Protein AF-A0A532BI75-F1 (afdb_monomer_lite)

Radius of gyration: 11.65 Å; chains: 1; bounding box: 28×20×30 Å

Sequence (56 aa):
MPLTDSACRAAKAENASKKLSDGGGLYLYVPPTGSKAWRMNYRFGGKQKTLSFGPY

Structure (mmCIF, N/CA/C/O backbone):
data_AF-A0A532BI75-F1
#
_entry.id   AF-A0A532BI75-F1
#
loop_
_atom_site.group_PDB
_atom_site.id
_atom_site.type_symbol
_atom_site.label_atom_id
_atom_site.label_alt_id
_atom_site.label_comp_id
_atom_site.label_asym_id
_atom_site.label_entity_id
_atom_site.label_seq_id
_atom_site.pdbx_PDB_ins_code
_atom_site.Cartn_x
_atom_site.Cartn_y
_atom_site.Cartn_z
_atom_site.occupancy
_atom_site.B_iso_or_equiv
_atom_site.auth_seq_id
_atom_site.auth_comp_id
_atom_site.auth_asym_id
_atom_site.auth_atom_id
_atom_site.pdbx_PDB_model_num
ATOM 1 N N . MET A 1 1 ? -10.753 -0.368 -10.516 1.00 74.69 1 MET A N 1
ATOM 2 C CA . MET A 1 1 ? -10.065 -1.264 -11.463 1.00 74.69 1 MET A CA 1
ATOM 3 C C . MET A 1 1 ? -9.054 -2.047 -10.647 1.00 74.69 1 MET A C 1
ATOM 5 O O . MET A 1 1 ? -8.361 -1.389 -9.877 1.00 74.69 1 MET A O 1
ATOM 9 N N . PRO A 1 2 ? -9.042 -3.385 -10.729 1.00 88.81 2 PRO A N 1
ATOM 10 C CA . PRO A 1 2 ? -8.060 -4.194 -10.016 1.00 88.81 2 PRO A CA 1
ATOM 11 C C . PRO A 1 2 ? -6.650 -3.843 -10.495 1.00 88.81 2 PRO A C 1
ATOM 13 O O . PRO A 1 2 ? -6.447 -3.516 -11.670 1.00 88.81 2 PRO A O 1
ATOM 16 N N . LEU A 1 3 ? -5.694 -3.873 -9.579 1.00 95.44 3 LEU A N 1
ATOM 17 C CA . LEU A 1 3 ? -4.294 -3.630 -9.867 1.00 95.44 3 LEU A CA 1
ATOM 18 C C . LEU A 1 3 ? -3.703 -4.878 -10.530 1.00 95.44 3 LEU A C 1
ATOM 20 O O . LEU A 1 3 ? -3.947 -6.007 -10.112 1.00 95.44 3 LEU A O 1
ATOM 24 N N . THR A 1 4 ? -2.919 -4.686 -11.588 1.00 97.00 4 THR A N 1
ATOM 25 C CA . THR A 1 4 ? -2.255 -5.799 -12.273 1.00 97.00 4 THR A CA 1
ATOM 26 C C . THR A 1 4 ? -0.859 -6.026 -11.706 1.00 97.00 4 THR A C 1
ATOM 28 O O . THR A 1 4 ? -0.171 -5.077 -11.326 1.00 97.00 4 THR A O 1
ATOM 31 N N . ASP A 1 5 ? -0.385 -7.274 -11.734 1.00 96.00 5 ASP A N 1
ATOM 32 C CA . ASP A 1 5 ? 0.994 -7.600 -11.339 1.00 96.00 5 ASP A CA 1
ATOM 33 C C . ASP A 1 5 ? 2.027 -6.792 -12.147 1.00 96.00 5 ASP A C 1
ATOM 35 O O . ASP A 1 5 ? 2.997 -6.273 -11.599 1.00 96.00 5 ASP A O 1
ATOM 39 N N . SER A 1 6 ? 1.777 -6.580 -13.443 1.00 97.00 6 SER A N 1
ATOM 40 C CA . SER A 1 6 ? 2.630 -5.744 -14.295 1.00 97.00 6 SER A CA 1
ATOM 41 C C . SER A 1 6 ? 2.733 -4.297 -13.798 1.00 97.00 6 SER A C 1
ATOM 43 O O . SER A 1 6 ? 3.833 -3.740 -13.771 1.00 97.00 6 SER A O 1
ATOM 45 N N . ALA A 1 7 ? 1.626 -3.701 -13.345 1.00 96.38 7 ALA A N 1
ATOM 46 C CA . ALA A 1 7 ? 1.622 -2.366 -12.756 1.00 96.38 7 ALA A CA 1
ATOM 47 C C . ALA A 1 7 ? 2.373 -2.341 -11.414 1.00 96.38 7 ALA A C 1
ATOM 49 O O . ALA A 1 7 ? 3.135 -1.406 -11.155 1.00 96.38 7 ALA A O 1
ATOM 50 N N . CYS A 1 8 ? 2.230 -3.385 -10.591 1.00 96.44 8 CYS A N 1
ATOM 51 C CA . CYS A 1 8 ? 2.970 -3.537 -9.336 1.00 96.44 8 CYS A CA 1
ATOM 52 C C . CYS A 1 8 ? 4.488 -3.604 -9.564 1.00 96.44 8 CYS A C 1
ATOM 54 O O . CYS A 1 8 ? 5.253 -2.896 -8.897 1.00 96.44 8 CYS A O 1
ATOM 56 N N . ARG A 1 9 ? 4.949 -4.399 -10.540 1.00 96.00 9 ARG A N 1
ATOM 57 C CA . ARG A 1 9 ? 6.374 -4.486 -10.910 1.00 96.00 9 ARG A CA 1
ATOM 58 C C . ARG A 1 9 ? 6.901 -3.163 -11.452 1.00 96.00 9 ARG A C 1
ATOM 60 O O . ARG A 1 9 ? 7.961 -2.718 -11.015 1.00 96.00 9 ARG A O 1
ATOM 67 N N . ALA A 1 10 ? 6.141 -2.511 -12.333 1.00 96.44 10 ALA A N 1
ATOM 68 C CA . ALA A 1 10 ? 6.518 -1.243 -12.956 1.00 96.44 10 ALA A CA 1
ATOM 69 C C . ALA A 1 10 ? 6.524 -0.050 -11.985 1.00 96.44 10 ALA A C 1
ATOM 71 O O . ALA A 1 10 ? 7.152 0.969 -12.275 1.00 96.44 10 ALA A O 1
ATOM 72 N N . ALA A 1 11 ? 5.849 -0.159 -10.836 1.00 96.06 11 ALA A N 1
ATOM 73 C CA . ALA A 1 11 ? 5.830 0.885 -9.823 1.00 96.06 11 ALA A CA 1
ATOM 74 C C . ALA A 1 11 ? 7.248 1.193 -9.317 1.00 96.06 11 ALA A C 1
ATOM 76 O O . ALA A 1 11 ? 7.970 0.293 -8.883 1.00 96.06 11 ALA A O 1
ATOM 77 N N . LYS A 1 12 ? 7.635 2.468 -9.347 1.00 94.81 12 LYS A N 1
ATOM 78 C CA . LYS A 1 12 ? 8.941 2.945 -8.881 1.00 94.81 12 LYS A CA 1
ATOM 79 C C . LYS A 1 12 ? 8.776 3.845 -7.667 1.00 94.81 12 LYS A C 1
ATOM 81 O O . LYS A 1 12 ? 7.731 4.470 -7.491 1.00 94.81 12 LYS A O 1
ATOM 86 N N . ALA A 1 13 ? 9.822 3.884 -6.850 1.00 95.25 13 ALA A N 1
ATOM 87 C CA . ALA A 1 13 ? 9.958 4.898 -5.823 1.00 95.25 13 ALA A CA 1
ATOM 88 C C . ALA A 1 13 ? 10.020 6.278 -6.479 1.00 95.25 13 ALA A C 1
ATOM 90 O O . ALA A 1 13 ? 10.679 6.459 -7.504 1.00 95.25 13 ALA A O 1
ATOM 91 N N . GLU A 1 14 ? 9.341 7.235 -5.869 1.00 94.38 14 GLU A N 1
ATOM 92 C CA . GLU A 1 14 ? 9.393 8.645 -6.235 1.00 94.38 14 GLU A CA 1
ATOM 93 C C . GLU A 1 14 ? 9.779 9.447 -4.979 1.00 94.38 14 GLU A C 1
ATOM 95 O O . GLU A 1 14 ? 9.955 8.883 -3.897 1.00 94.38 14 GLU A O 1
ATOM 100 N N . ASN A 1 15 ? 9.878 10.773 -5.089 1.00 95.12 15 ASN A N 1
ATOM 101 C CA . ASN A 1 15 ? 10.209 11.647 -3.953 1.00 95.12 15 ASN A CA 1
ATOM 102 C C . ASN A 1 15 ? 9.156 11.611 -2.824 1.00 95.12 15 ASN A C 1
ATOM 104 O O . ASN A 1 15 ? 9.400 12.115 -1.730 1.00 95.12 15 ASN A O 1
ATOM 108 N N . ALA A 1 16 ? 7.986 11.016 -3.076 1.00 95.50 16 ALA A N 1
ATOM 109 C CA . ALA A 1 16 ? 6.910 10.836 -2.114 1.00 95.50 16 ALA A CA 1
ATOM 110 C C . ALA A 1 16 ? 6.350 9.409 -2.163 1.00 95.50 16 ALA A C 1
ATOM 112 O O . ALA A 1 16 ? 6.456 8.700 -3.164 1.00 95.50 16 ALA A O 1
ATOM 113 N N . SER A 1 17 ? 5.720 8.990 -1.065 1.00 95.50 17 SER A N 1
ATOM 114 C CA . SER A 1 17 ? 5.082 7.679 -0.997 1.00 95.50 17 SER A CA 1
ATOM 115 C C . SER A 1 17 ? 3.884 7.591 -1.940 1.00 95.50 17 SER A C 1
ATOM 117 O O . SER A 1 17 ? 2.991 8.442 -1.890 1.00 95.50 17 SER A O 1
ATOM 119 N N . LYS A 1 18 ? 3.805 6.507 -2.704 1.00 96.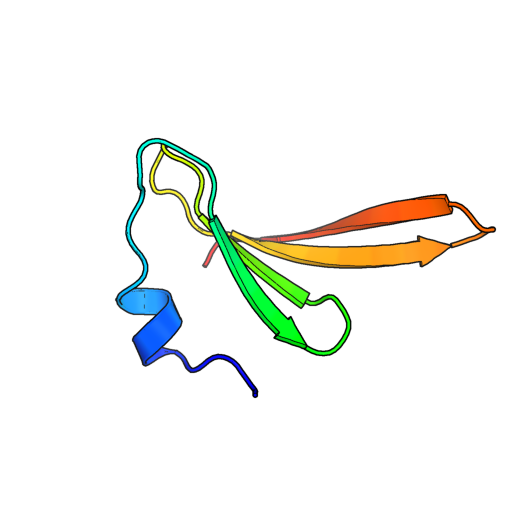31 18 LYS A N 1
ATOM 120 C CA . LYS A 1 18 ? 2.703 6.224 -3.622 1.00 96.31 18 LYS A CA 1
ATOM 121 C C . LYS A 1 18 ? 1.815 5.107 -3.082 1.00 96.31 18 LYS A C 1
ATOM 123 O O . LYS A 1 18 ? 2.290 4.170 -2.438 1.00 96.31 18 LYS A O 1
ATOM 128 N N . LYS A 1 19 ? 0.514 5.205 -3.354 1.00 96.81 19 LYS A N 1
ATOM 129 C CA . LYS A 1 19 ? -0.471 4.153 -3.075 1.00 96.81 19 LYS A CA 1
ATOM 130 C C . LYS A 1 19 ? -1.133 3.753 -4.383 1.00 96.81 19 LYS A C 1
ATOM 132 O O . LYS A 1 19 ? -1.802 4.579 -4.999 1.00 96.81 19 LYS A O 1
ATOM 137 N N . LEU A 1 20 ? -0.946 2.507 -4.799 1.00 97.00 20 LEU A N 1
ATOM 138 C CA . LEU A 1 20 ? -1.623 1.946 -5.965 1.00 97.00 20 LEU A CA 1
ATOM 139 C C . LEU A 1 20 ? -2.797 1.106 -5.476 1.00 97.00 20 LEU A C 1
ATOM 141 O O . LEU A 1 20 ? -2.591 0.047 -4.894 1.00 97.00 20 LEU A O 1
ATOM 145 N N . SER A 1 21 ? -4.012 1.623 -5.637 1.00 97.38 21 SER A N 1
ATOM 146 C CA . SER A 1 21 ? -5.229 0.972 -5.143 1.00 97.38 21 SER A CA 1
ATOM 147 C C . SER A 1 21 ? -5.562 -0.274 -5.961 1.00 97.38 21 SER A C 1
ATOM 149 O O . SER A 1 21 ? -5.626 -0.192 -7.185 1.00 97.38 21 SER A O 1
ATOM 151 N N . ASP A 1 22 ? -5.826 -1.384 -5.275 1.00 96.00 22 ASP A N 1
ATOM 152 C CA . ASP A 1 22 ? -6.358 -2.624 -5.858 1.00 96.00 22 ASP A CA 1
ATOM 153 C C . ASP A 1 22 ? -7.885 -2.741 -5.668 1.00 96.00 22 ASP A C 1
ATOM 155 O O . ASP A 1 22 ? -8.584 -3.404 -6.429 1.00 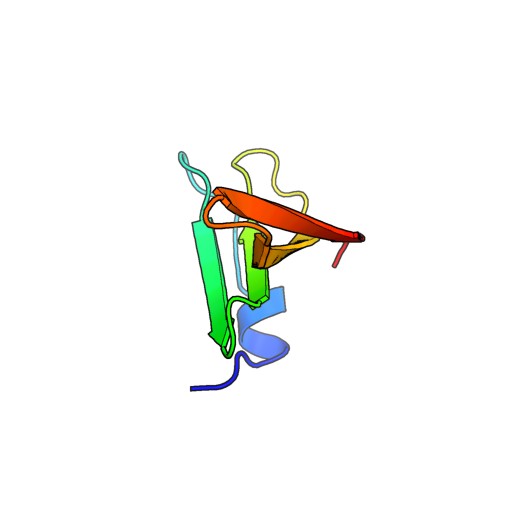96.00 22 ASP A O 1
ATOM 159 N N . GLY A 1 23 ? -8.440 -1.997 -4.704 1.00 96.12 23 GLY A N 1
ATOM 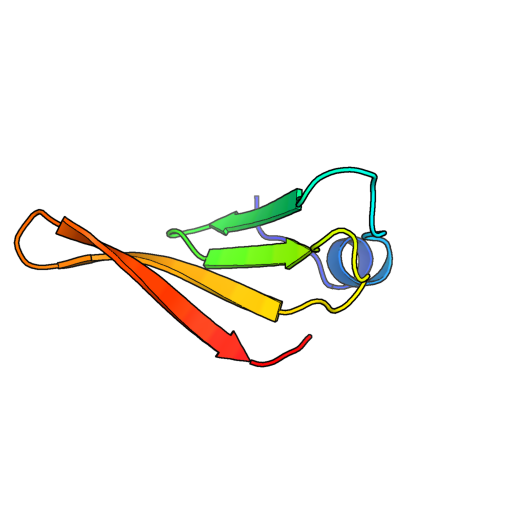160 C CA . GLY A 1 23 ? -9.871 -1.985 -4.391 1.00 96.12 23 GLY A CA 1
ATOM 161 C C . GLY A 1 23 ? -10.157 -2.435 -2.960 1.00 96.12 23 GLY A C 1
ATOM 162 O O . GLY A 1 23 ? -9.284 -2.936 -2.261 1.00 96.12 23 GLY A O 1
ATOM 163 N N . GLY A 1 24 ? -11.369 -2.167 -2.462 1.00 94.50 24 GLY A N 1
ATOM 164 C CA . GLY A 1 24 ? -11.773 -2.564 -1.102 1.00 94.50 24 GLY A CA 1
ATOM 165 C C . GLY A 1 24 ? -10.929 -1.962 0.034 1.00 94.50 24 GLY A C 1
ATOM 166 O O . GLY A 1 24 ? -11.012 -2.420 1.166 1.00 94.50 24 GLY A O 1
ATOM 167 N N . GLY A 1 25 ? -10.106 -0.951 -0.255 1.00 96.00 25 GLY A N 1
ATOM 168 C CA . GLY A 1 25 ? -9.139 -0.381 0.682 1.00 96.00 25 GLY A CA 1
ATOM 169 C C . GLY A 1 25 ? -7.749 -1.019 0.634 1.00 96.00 25 GLY A C 1
ATOM 170 O O . GLY A 1 25 ? -6.861 -0.482 1.292 1.00 96.00 25 GLY A O 1
ATOM 171 N N . LEU A 1 26 ? -7.539 -2.098 -0.132 1.00 97.75 26 LEU A N 1
ATOM 172 C CA . LEU A 1 26 ? -6.232 -2.705 -0.407 1.00 97.75 26 LEU A CA 1
ATOM 173 C C . LEU A 1 26 ? -5.446 -1.859 -1.419 1.00 97.75 26 LEU A C 1
ATOM 175 O O . LEU A 1 26 ? -5.998 -1.359 -2.403 1.00 97.75 26 LEU A O 1
ATOM 179 N N . TYR A 1 27 ? -4.152 -1.685 -1.168 1.00 98.06 27 TYR A N 1
ATOM 180 C CA . TYR A 1 27 ? -3.233 -0.975 -2.045 1.00 98.06 27 TYR A CA 1
ATOM 181 C C . TYR A 1 27 ? -1.794 -1.474 -1.896 1.00 98.06 27 TYR A C 1
ATOM 183 O O . TYR A 1 27 ? -1.358 -1.885 -0.816 1.00 98.06 27 TYR A O 1
ATOM 191 N N . LEU A 1 28 ? -1.025 -1.350 -2.976 1.00 98.12 28 LEU A N 1
ATOM 192 C CA . LEU A 1 28 ? 0.427 -1.454 -2.932 1.00 98.12 28 LEU A CA 1
ATOM 193 C C . LEU A 1 28 ? 1.009 -0.119 -2.458 1.00 98.12 28 LEU A C 1
ATOM 195 O O . LEU A 1 28 ? 0.780 0.932 -3.065 1.00 98.12 28 LEU A O 1
ATOM 199 N N . TYR A 1 29 ? 1.751 -0.154 -1.357 1.00 98.25 29 TYR A N 1
ATOM 200 C CA . TYR A 1 29 ? 2.465 0.990 -0.806 1.00 98.25 29 TYR A CA 1
ATOM 201 C C . TYR A 1 29 ? 3.902 1.008 -1.326 1.00 98.25 29 TYR A C 1
ATOM 203 O O . TYR A 1 29 ? 4.639 0.042 -1.128 1.00 98.25 29 TYR A O 1
ATOM 211 N N . VAL A 1 30 ? 4.293 2.114 -1.962 1.00 97.88 30 VAL A N 1
ATOM 212 C CA . VAL A 1 30 ? 5.637 2.329 -2.516 1.00 97.88 30 VAL A CA 1
ATOM 213 C C . VAL A 1 30 ? 6.245 3.582 -1.874 1.00 97.88 30 VAL A C 1
ATOM 215 O O . VAL A 1 30 ? 5.986 4.695 -2.337 1.00 97.88 30 VAL A O 1
ATOM 218 N N . PRO A 1 31 ? 6.975 3.456 -0.754 1.00 97.12 31 PRO A N 1
ATOM 219 C CA . PRO A 1 31 ? 7.752 4.538 -0.160 1.00 97.12 31 PRO A CA 1
ATOM 220 C C . PRO A 1 31 ? 8.915 5.002 -1.056 1.00 97.12 31 PRO A C 1
ATOM 222 O O . PRO A 1 31 ? 9.376 4.246 -1.914 1.00 97.12 31 PRO A O 1
ATOM 225 N N . PRO A 1 32 ? 9.480 6.194 -0.782 1.00 97.19 32 PRO A N 1
ATOM 226 C CA . PRO A 1 32 ? 10.702 6.673 -1.436 1.00 97.19 32 PRO A CA 1
ATOM 227 C C . PRO A 1 32 ? 11.914 5.742 -1.275 1.00 97.19 32 PRO A C 1
ATOM 229 O O . PRO A 1 32 ? 12.833 5.778 -2.081 1.00 97.19 32 PRO A O 1
ATOM 232 N N . THR A 1 33 ? 11.910 4.869 -0.261 1.00 95.88 33 THR A N 1
ATOM 233 C CA . THR A 1 33 ? 12.952 3.851 -0.040 1.00 95.88 33 THR A CA 1
ATOM 234 C C . THR A 1 33 ? 12.938 2.728 -1.082 1.00 95.88 33 THR A C 1
ATOM 236 O O . THR A 1 33 ? 13.874 1.939 -1.132 1.00 95.88 33 THR A O 1
ATOM 239 N N . GLY A 1 34 ? 11.872 2.607 -1.880 1.00 92.62 34 GLY A N 1
ATOM 240 C CA . GLY A 1 34 ? 11.744 1.615 -2.952 1.00 92.62 34 GLY A CA 1
ATOM 241 C C . GLY A 1 34 ? 11.332 0.211 -2.531 1.00 92.62 34 GLY A C 1
ATOM 242 O O . GLY A 1 34 ? 11.015 -0.599 -3.400 1.00 92.62 34 GLY A O 1
ATOM 243 N N . SER A 1 35 ? 11.238 -0.068 -1.229 1.00 95.12 35 SER A N 1
ATOM 244 C CA . SER A 1 35 ? 10.529 -1.256 -0.752 1.00 95.12 35 SER A CA 1
ATOM 245 C C . SER A 1 35 ? 9.056 -1.174 -1.149 1.00 95.12 35 SER A C 1
ATOM 247 O O . SER A 1 35 ? 8.486 -0.090 -1.198 1.00 95.12 35 SER A O 1
ATOM 249 N N . LYS A 1 36 ? 8.426 -2.307 -1.456 1.00 97.38 36 LYS A N 1
ATOM 250 C CA . LYS A 1 36 ? 7.001 -2.380 -1.794 1.00 97.38 36 LYS A CA 1
ATOM 251 C C . LYS A 1 36 ? 6.309 -3.261 -0.767 1.00 97.38 36 LYS A C 1
ATOM 253 O O . LYS A 1 36 ? 6.881 -4.257 -0.333 1.00 97.38 36 LYS A O 1
ATOM 258 N N . ALA A 1 37 ? 5.111 -2.882 -0.337 1.00 97.94 37 ALA A N 1
ATOM 259 C CA . ALA A 1 37 ? 4.354 -3.670 0.631 1.00 97.94 37 ALA A CA 1
ATOM 260 C C . ALA A 1 37 ? 2.849 -3.549 0.416 1.00 97.94 37 ALA A C 1
ATOM 262 O O . ALA A 1 37 ? 2.333 -2.459 0.154 1.00 97.94 37 ALA A O 1
ATOM 263 N N . TRP A 1 38 ? 2.138 -4.655 0.598 1.00 98.25 38 TRP A N 1
ATOM 264 C CA . TRP A 1 38 ? 0.682 -4.677 0.570 1.00 98.25 38 TRP A CA 1
ATOM 265 C C . TRP A 1 38 ? 0.110 -4.135 1.876 1.00 98.25 38 TRP A C 1
ATOM 267 O O . TRP A 1 38 ? 0.457 -4.593 2.970 1.00 98.25 38 TRP A O 1
ATOM 277 N N . ARG A 1 39 ? -0.790 -3.154 1.769 1.00 98.25 39 ARG A N 1
ATOM 278 C CA . ARG A 1 39 ? -1.485 -2.546 2.907 1.00 98.25 39 ARG A CA 1
ATOM 279 C C . ARG A 1 39 ? -2.968 -2.383 2.619 1.00 98.25 39 ARG A C 1
ATOM 281 O O . ARG A 1 39 ? -3.353 -2.154 1.482 1.00 98.25 39 ARG A O 1
ATOM 288 N N . MET A 1 40 ? -3.799 -2.430 3.655 1.00 98.25 40 MET A N 1
ATOM 289 C CA . MET A 1 40 ? -5.229 -2.147 3.536 1.00 98.25 40 MET A CA 1
ATOM 290 C C . MET A 1 40 ? -5.681 -1.126 4.562 1.00 98.25 40 MET A C 1
ATOM 292 O O . MET A 1 40 ? -5.449 -1.277 5.761 1.00 98.25 40 MET A O 1
ATOM 296 N N . ASN A 1 41 ? -6.369 -0.095 4.084 1.00 98.12 41 ASN A N 1
ATOM 297 C CA . ASN A 1 41 ? -7.077 0.840 4.937 1.00 98.12 41 ASN A CA 1
ATOM 298 C C . ASN A 1 41 ? -8.482 0.303 5.202 1.00 98.12 41 ASN A C 1
ATOM 300 O O . ASN A 1 41 ? -9.233 0.036 4.269 1.00 98.12 41 ASN A O 1
ATOM 304 N N . TYR A 1 42 ? -8.847 0.202 6.473 1.00 97.12 42 TYR A N 1
ATOM 305 C CA . TYR A 1 42 ? -10.156 -0.280 6.903 1.00 97.12 42 TYR A CA 1
ATOM 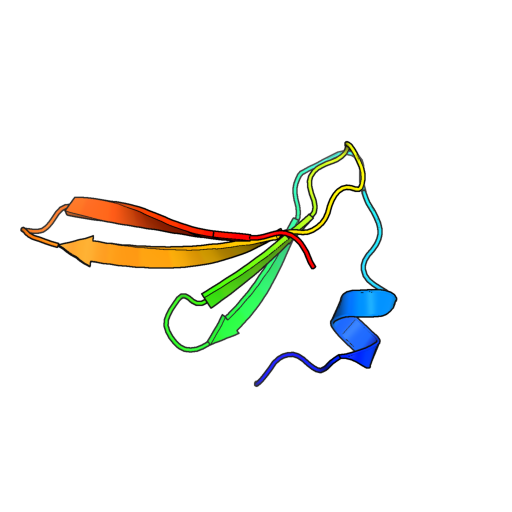306 C C . TYR A 1 42 ? -10.682 0.566 8.062 1.00 97.12 42 TYR A C 1
ATOM 308 O O . TYR A 1 42 ? -9.964 1.400 8.624 1.00 97.12 42 TYR A O 1
ATOM 316 N N . ARG A 1 43 ? -11.953 0.370 8.420 1.00 97.69 43 ARG A N 1
ATOM 317 C CA . ARG A 1 43 ? -12.557 0.979 9.608 1.00 97.69 43 ARG A CA 1
ATOM 318 C C . ARG A 1 43 ? -12.999 -0.098 10.583 1.00 97.69 43 ARG A C 1
ATOM 320 O O . ARG A 1 43 ? -13.619 -1.076 10.188 1.00 97.69 43 ARG A O 1
ATOM 327 N N . PHE A 1 44 ? -12.694 0.114 11.857 1.00 97.00 44 PHE A N 1
ATOM 328 C CA . PHE A 1 44 ? -13.154 -0.729 12.956 1.00 97.00 44 PHE A CA 1
ATOM 329 C C . PHE A 1 44 ? -13.463 0.157 14.162 1.00 97.00 44 PHE A C 1
ATOM 331 O O . PHE A 1 44 ? -12.632 0.984 14.549 1.00 97.00 44 PHE A O 1
ATOM 338 N N . GLY A 1 45 ? -14.673 0.032 14.715 1.00 96.69 45 GLY A N 1
ATOM 339 C CA . GLY A 1 45 ? -15.147 0.897 15.802 1.00 96.69 45 GLY A CA 1
ATOM 340 C C . GLY A 1 45 ? -15.131 2.388 15.440 1.00 96.69 45 GLY A C 1
ATOM 341 O O . GLY A 1 45 ? -14.653 3.205 16.221 1.00 96.69 45 GLY A O 1
ATOM 342 N N . GLY A 1 46 ? -15.533 2.739 14.212 1.00 96.81 46 GLY A N 1
ATOM 343 C CA . GLY A 1 46 ? -15.547 4.123 13.710 1.00 96.81 46 GLY A CA 1
ATOM 344 C C . GLY A 1 46 ? -14.170 4.736 13.408 1.00 96.81 46 GLY A C 1
ATOM 345 O O . GLY A 1 46 ? -14.095 5.827 12.850 1.00 96.81 46 GLY A O 1
ATOM 346 N N . LYS A 1 47 ? -13.067 4.041 13.716 1.00 97.81 47 LYS A N 1
ATOM 347 C CA . LYS A 1 47 ? -11.698 4.540 13.520 1.00 97.81 47 LYS A CA 1
ATOM 348 C C . LYS A 1 47 ? -11.070 3.938 12.272 1.00 97.81 47 LYS A C 1
ATOM 350 O O . LYS A 1 47 ? -11.154 2.730 12.053 1.00 97.81 47 LYS A O 1
ATOM 355 N N . GLN A 1 48 ? -10.402 4.774 11.479 1.00 97.19 48 GLN A N 1
ATOM 356 C CA . GLN A 1 48 ? -9.589 4.307 10.361 1.00 97.19 48 GLN A CA 1
ATOM 357 C C . GLN A 1 48 ? -8.303 3.658 10.879 1.00 97.19 48 GLN A C 1
ATOM 359 O O . GLN A 1 48 ? -7.645 4.173 11.784 1.00 97.19 48 GLN A O 1
ATOM 364 N N . LYS A 1 49 ? -7.952 2.519 10.293 1.00 97.75 49 LYS A N 1
ATOM 365 C CA . LYS A 1 49 ? -6.764 1.729 10.609 1.00 97.75 49 LYS A CA 1
ATOM 366 C C . LYS A 1 49 ? -6.088 1.288 9.315 1.00 97.75 49 LYS A C 1
ATOM 368 O O . LYS A 1 49 ? -6.708 1.298 8.253 1.00 97.75 49 LYS A O 1
ATOM 373 N N . THR A 1 50 ? -4.819 0.905 9.423 1.00 98.12 50 THR A N 1
ATOM 374 C CA . THR A 1 50 ? -4.038 0.343 8.315 1.00 98.12 50 THR A CA 1
ATOM 375 C C . THR A 1 50 ? -3.523 -1.030 8.725 1.00 98.12 50 THR A C 1
ATOM 377 O O . THR A 1 50 ? -2.885 -1.150 9.768 1.00 98.12 50 THR A O 1
ATOM 380 N N . LEU A 1 51 ? -3.808 -2.051 7.922 1.00 97.94 51 LEU A N 1
ATOM 381 C CA . LEU A 1 51 ? -3.249 -3.397 8.040 1.00 97.94 51 LEU A CA 1
ATOM 382 C C . LEU A 1 51 ? -2.101 -3.560 7.036 1.00 97.94 51 LEU A C 1
ATOM 384 O O . LEU A 1 51 ? -2.158 -2.979 5.954 1.00 97.94 51 LEU A O 1
ATOM 388 N N . SER A 1 52 ? -1.075 -4.336 7.385 1.00 97.56 52 SER A N 1
ATOM 389 C CA . SER A 1 52 ? 0.045 -4.684 6.503 1.00 97.56 52 SER A CA 1
ATOM 390 C C . SER A 1 52 ? 0.036 -6.190 6.253 1.00 97.56 52 SER A C 1
ATOM 392 O O . SER A 1 52 ? -0.015 -6.949 7.216 1.00 97.56 52 SER A O 1
ATOM 394 N N . PHE A 1 53 ? 0.100 -6.612 4.989 1.00 97.31 53 PHE A N 1
ATOM 395 C CA . PHE A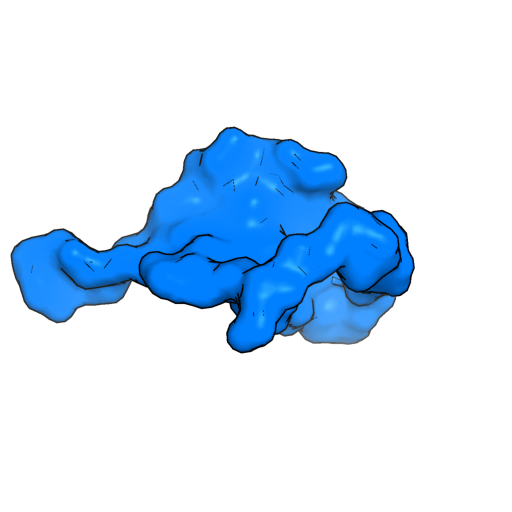 1 53 ? 0.110 -8.033 4.600 1.00 97.31 53 PHE A CA 1
ATOM 396 C C . PHE A 1 53 ? 1.507 -8.568 4.290 1.00 97.31 53 PHE A C 1
ATOM 398 O O . PHE A 1 53 ? 1.687 -9.773 4.172 1.00 97.31 53 PHE A O 1
ATOM 405 N N . GLY A 1 54 ? 2.493 -7.678 4.190 1.00 96.62 54 GLY A N 1
ATOM 406 C CA . GLY A 1 54 ? 3.881 -8.046 3.942 1.00 96.62 54 GLY A CA 1
ATOM 407 C C . GLY A 1 54 ? 4.457 -7.369 2.702 1.00 96.62 54 GLY A C 1
ATOM 408 O O . GLY A 1 54 ? 3.774 -6.557 2.064 1.00 96.62 54 GLY A O 1
ATOM 409 N N . PRO 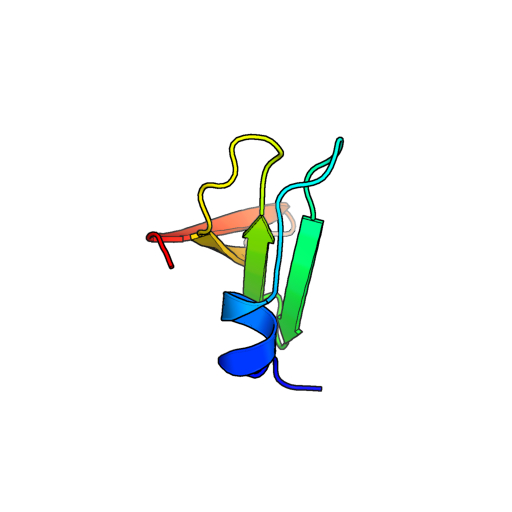A 1 55 ? 5.735 -7.646 2.405 1.00 97.38 55 PRO A N 1
ATOM 410 C CA . PRO A 1 55 ? 6.399 -7.123 1.223 1.00 97.38 55 PRO A CA 1
ATOM 411 C C . PRO A 1 55 ? 5.763 -7.670 -0.063 1.00 97.38 55 PRO A C 1
ATOM 413 O O . PRO A 1 55 ? 5.137 -8.730 -0.054 1.00 97.38 55 PRO A O 1
ATOM 416 N N . TYR A 1 56 ? 5.927 -6.917 -1.148 1.00 93.50 56 TYR A N 1
ATOM 417 C CA . TYR A 1 56 ? 5.671 -7.359 -2.520 1.00 93.50 56 TYR A CA 1
ATOM 418 C C . TYR A 1 56 ? 6.999 -7.563 -3.242 1.00 93.50 56 TYR A C 1
ATOM 420 O O . TYR A 1 56 ? 7.848 -6.643 -3.138 1.00 93.50 56 TYR A O 1
#

pLDDT: mean 96.14, std 3.31, range [74.69, 98.25]

Foldseek 3Di:
DADDPVNVVVDFADPAWDWADRDPQWTWIQHNVRWIWIKGWDDDPNDIDIDTPGTD

Secondary structure (DSSP, 8-state):
-PPPHHHHHH----SS-EEEEEETTEEEEE-TT---EEEEEEEETTEEEEEEEEE-